Protein AF-A0A1H6D8T4-F1 (afdb_monomer_lite)

Secondary structure (DSSP, 8-state):
-PPPEE-SS-EEEEEEEESEEEEE-SS-EEEEETT-EEEE-TT--BEEE--SSS--EEEEEEES-TTSHHHHHHGGGGGGS-HHHHHHHHHHTT-EESSTTTGGGS----S----

Structure (mmCIF, N/CA/C/O backbone):
data_AF-A0A1H6D8T4-F1
#
_entry.id   AF-A0A1H6D8T4-F1
#
loop_
_atom_site.group_PDB
_atom_site.id
_atom_site.type_symbol
_atom_site.label_atom_id
_atom_site.label_alt_id
_atom_site.label_comp_id
_atom_site.label_asym_id
_atom_site.label_entity_id
_atom_site.label_seq_id
_atom_site.pdbx_PDB_ins_code
_atom_site.Cartn_x
_atom_site.Cartn_y
_atom_site.Cartn_z
_atom_site.occupancy
_atom_site.B_iso_or_equiv
_atom_site.auth_seq_id
_atom_site.auth_comp_id
_atom_site.auth_asym_id
_atom_site.auth_atom_id
_atom_site.pdbx_PDB_model_num
ATOM 1 N N . MET A 1 1 ? 3.687 5.657 7.979 1.00 83.62 1 MET A N 1
ATOM 2 C CA . MET A 1 1 ? 2.836 6.165 6.882 1.00 83.62 1 MET A CA 1
ATOM 3 C C . MET A 1 1 ? 3.545 5.868 5.578 1.00 83.62 1 MET A C 1
ATOM 5 O O . MET A 1 1 ? 4.753 6.058 5.531 1.00 83.62 1 MET A O 1
ATOM 9 N N . VAL A 1 2 ? 2.830 5.374 4.572 1.00 88.31 2 VAL A N 1
ATOM 10 C CA . VAL A 1 2 ? 3.367 5.083 3.236 1.00 88.31 2 VAL A CA 1
ATOM 11 C C . VAL A 1 2 ? 3.154 6.303 2.342 1.00 88.31 2 VAL A C 1
ATOM 13 O O . VAL A 1 2 ? 2.098 6.932 2.405 1.00 88.31 2 VAL A O 1
ATOM 16 N N . SER A 1 3 ? 4.145 6.673 1.531 1.00 90.81 3 SER A N 1
ATOM 17 C CA . SER A 1 3 ? 3.974 7.722 0.515 1.00 90.81 3 SER A CA 1
ATOM 18 C C . SER A 1 3 ? 2.790 7.409 -0.417 1.00 90.81 3 SER A C 1
ATOM 20 O O . SER A 1 3 ? 2.591 6.233 -0.728 1.00 90.81 3 SER A O 1
ATOM 22 N N . PRO A 1 4 ? 1.992 8.403 -0.858 1.00 93.00 4 PRO A N 1
ATOM 23 C CA . PRO A 1 4 ? 0.880 8.143 -1.760 1.00 93.00 4 PRO A CA 1
ATOM 24 C C . PRO A 1 4 ? 1.316 7.440 -3.045 1.00 93.00 4 PRO A C 1
ATOM 26 O O . PRO A 1 4 ? 2.321 7.819 -3.657 1.00 93.00 4 PRO A O 1
ATOM 29 N N . LEU A 1 5 ? 0.534 6.444 -3.454 1.00 94.25 5 LEU A N 1
ATOM 30 C CA . LEU A 1 5 ? 0.761 5.682 -4.672 1.00 94.25 5 LEU A CA 1
ATOM 31 C C . LEU A 1 5 ? -0.538 5.302 -5.377 1.00 94.25 5 LEU A C 1
ATOM 33 O O . LEU A 1 5 ? -1.615 5.305 -4.781 1.00 94.25 5 LEU A O 1
ATOM 37 N N . ALA A 1 6 ? -0.410 4.960 -6.651 1.00 96.25 6 ALA A N 1
ATOM 38 C CA . ALA A 1 6 ? -1.437 4.299 -7.440 1.00 96.25 6 ALA A CA 1
ATOM 39 C C . ALA A 1 6 ? -0.827 3.095 -8.168 1.00 96.25 6 ALA A C 1
ATOM 41 O O . ALA A 1 6 ? 0.375 3.079 -8.440 1.00 96.25 6 ALA A O 1
ATOM 42 N N . TYR A 1 7 ? -1.665 2.121 -8.508 1.00 95.62 7 TYR A N 1
ATOM 43 C CA . TYR A 1 7 ? -1.310 1.027 -9.413 1.00 95.62 7 TYR A CA 1
ATOM 44 C C . TYR A 1 7 ? -1.999 1.243 -10.752 1.00 95.62 7 TYR A C 1
ATOM 46 O O . TYR A 1 7 ? -3.129 1.730 -10.767 1.00 95.62 7 TYR A O 1
ATOM 54 N N . SER A 1 8 ? -1.338 0.948 -11.869 1.00 95.62 8 SER A N 1
ATOM 55 C CA . SER A 1 8 ? -1.932 1.183 -13.190 1.00 95.62 8 SER A CA 1
ATOM 56 C C . SER A 1 8 ? -2.943 0.106 -13.573 1.00 95.62 8 SER A C 1
ATOM 58 O O . SER A 1 8 ? -3.991 0.441 -14.120 1.00 95.62 8 SER A O 1
ATOM 60 N N . GLU A 1 9 ? -2.685 -1.151 -13.206 1.00 94.31 9 GLU A N 1
ATOM 61 C CA . GLU A 1 9 ? -3.522 -2.297 -13.582 1.00 94.31 9 GLU A CA 1
ATOM 62 C C . GLU A 1 9 ? -4.116 -3.009 -12.360 1.00 94.31 9 GLU A C 1
ATOM 64 O O . GLU A 1 9 ? -5.231 -3.532 -12.405 1.00 94.31 9 GLU A O 1
ATOM 69 N N . MET A 1 10 ? -3.376 -3.040 -11.252 1.00 94.12 10 MET A N 1
ATOM 70 C CA . MET A 1 10 ? -3.767 -3.777 -10.058 1.00 94.12 10 MET A CA 1
ATOM 71 C C . MET A 1 10 ? -4.805 -3.024 -9.214 1.00 94.12 10 MET A C 1
ATOM 73 O O . MET A 1 10 ? -4.800 -1.799 -9.102 1.00 94.12 10 MET A O 1
ATOM 77 N N . THR A 1 11 ? -5.683 -3.779 -8.559 1.00 95.44 11 THR A N 1
ATOM 78 C CA . THR A 1 11 ? -6.512 -3.273 -7.457 1.00 95.44 11 THR A CA 1
ATOM 79 C C . THR A 1 11 ? -5.863 -3.605 -6.122 1.00 95.44 11 THR A C 1
ATOM 81 O O . THR A 1 11 ? -5.244 -4.664 -5.976 1.00 95.44 11 THR A O 1
ATOM 84 N N . GLU A 1 12 ? -6.060 -2.738 -5.130 1.00 96.00 12 GLU A N 1
ATOM 85 C CA . GLU A 1 12 ? -5.675 -3.015 -3.747 1.00 96.00 12 GLU A CA 1
ATOM 86 C C . GLU A 1 12 ? -6.891 -2.877 -2.829 1.00 96.00 12 GLU A C 1
ATOM 88 O O . GLU A 1 12 ? -7.605 -1.878 -2.859 1.00 96.00 12 GLU A O 1
ATOM 93 N N . SER A 1 13 ? -7.161 -3.897 -2.021 1.00 96.06 13 SER A N 1
ATOM 94 C CA . SER A 1 13 ? -8.220 -3.864 -1.011 1.00 96.06 13 SER A CA 1
ATOM 95 C C . SER A 1 13 ? -7.638 -4.065 0.370 1.00 96.06 13 SER A C 1
ATOM 97 O O . SER A 1 13 ? -6.664 -4.792 0.545 1.00 96.06 13 SER A O 1
ATOM 99 N N . PHE A 1 14 ? -8.275 -3.461 1.356 1.00 97.25 14 PHE A N 1
ATOM 100 C CA . PHE A 1 14 ? -7.829 -3.484 2.732 1.00 97.25 14 PHE A CA 1
ATOM 101 C C . PHE A 1 14 ? -8.959 -3.949 3.637 1.00 97.25 14 PHE A C 1
ATOM 103 O O . PHE A 1 14 ? -10.126 -3.627 3.403 1.00 97.25 14 PHE A O 1
ATOM 110 N N . TYR A 1 15 ? -8.599 -4.678 4.686 1.00 98.06 15 TYR A N 1
ATOM 111 C CA . TYR A 1 15 ? -9.512 -5.070 5.752 1.00 98.06 15 TYR A CA 1
ATOM 112 C C . TYR A 1 15 ? -8.817 -4.908 7.097 1.00 98.06 15 TYR A C 1
ATOM 114 O O . TYR A 1 15 ? -7.782 -5.536 7.331 1.00 98.06 15 TYR A O 1
ATOM 122 N N . VAL A 1 16 ? -9.361 -4.070 7.977 1.00 98.31 16 VAL A N 1
ATOM 123 C CA . VAL A 1 16 ? -8.777 -3.849 9.304 1.00 98.31 16 VAL A CA 1
ATOM 124 C C . VAL A 1 16 ? -9.225 -4.973 10.232 1.00 98.31 16 VAL A C 1
ATOM 126 O O . VAL A 1 16 ? -10.415 -5.180 10.459 1.00 98.31 16 VAL A O 1
ATOM 129 N N . VAL A 1 17 ? -8.261 -5.709 10.775 1.00 98.44 17 VAL A N 1
ATOM 130 C CA . VAL A 1 17 ? -8.494 -6.840 11.682 1.00 98.44 17 VAL A CA 1
ATOM 131 C C . VAL A 1 17 ? -8.574 -6.350 13.127 1.00 98.44 17 VAL A C 1
ATOM 133 O O . VAL A 1 17 ? -9.478 -6.749 13.858 1.00 98.44 17 VAL A O 1
ATOM 136 N N . ALA A 1 18 ? -7.659 -5.467 13.531 1.00 98.31 18 ALA A N 1
ATOM 137 C CA . ALA A 1 18 ? -7.602 -4.889 14.871 1.00 98.31 18 ALA A CA 1
ATOM 138 C C . ALA A 1 18 ? -6.949 -3.498 14.852 1.00 98.31 18 ALA A C 1
ATOM 140 O O . ALA A 1 18 ? -6.111 -3.209 14.001 1.00 98.31 18 ALA A O 1
ATOM 141 N N . GLY A 1 19 ? -7.302 -2.648 15.820 1.00 97.56 19 GLY A N 1
ATOM 142 C CA . GLY A 1 19 ? -6.769 -1.287 15.935 1.00 97.56 19 GLY A CA 1
ATOM 143 C C . GLY A 1 19 ? -7.391 -0.296 14.945 1.00 97.56 19 GLY A C 1
ATOM 144 O O . GLY A 1 19 ? -8.509 -0.500 14.461 1.00 97.56 19 GLY A O 1
ATOM 145 N N . THR A 1 20 ? -6.659 0.788 14.672 1.00 97.50 20 THR A N 1
ATOM 146 C CA . THR A 1 20 ? -7.094 1.882 13.790 1.00 97.50 20 THR A CA 1
ATOM 147 C C . THR A 1 20 ? -6.017 2.202 12.759 1.00 97.50 20 THR A C 1
ATOM 149 O O . THR A 1 20 ? -4.889 2.561 13.107 1.00 97.50 20 THR A O 1
ATOM 152 N N . LEU A 1 21 ? -6.381 2.118 11.481 1.00 96.69 21 LEU A N 1
ATOM 153 C CA . LEU A 1 21 ? -5.538 2.484 10.350 1.00 96.69 21 LEU A CA 1
ATOM 154 C C . LEU A 1 21 ? -5.933 3.873 9.843 1.00 96.69 21 LEU A C 1
ATOM 156 O O . LEU A 1 21 ? -7.101 4.125 9.552 1.00 96.69 21 LEU A O 1
ATOM 160 N N . ARG A 1 22 ? -4.958 4.770 9.685 1.00 95.06 22 ARG A N 1
ATOM 161 C CA . ARG A 1 22 ? -5.178 6.055 9.020 1.00 95.06 22 ARG A CA 1
ATOM 162 C C . ARG A 1 22 ? -5.066 5.854 7.514 1.00 95.06 22 ARG A C 1
ATOM 164 O O . ARG A 1 22 ? -4.040 5.362 7.051 1.00 95.06 22 ARG A O 1
ATOM 171 N N . VAL A 1 23 ? -6.080 6.261 6.757 1.00 94.00 23 VAL A N 1
ATOM 172 C CA . VAL A 1 23 ? -6.186 6.019 5.310 1.00 94.00 23 VAL A CA 1
ATOM 173 C C . VAL A 1 23 ? -6.472 7.320 4.568 1.00 94.00 23 VAL A C 1
ATOM 175 O O . VAL A 1 23 ? -7.221 8.170 5.050 1.00 94.00 23 VAL A O 1
ATOM 178 N N . CYS A 1 24 ? -5.883 7.474 3.386 1.00 92.19 24 CYS A N 1
ATOM 179 C CA . CYS A 1 24 ? -6.202 8.522 2.430 1.00 92.19 24 CYS A CA 1
ATOM 180 C C . CYS A 1 24 ? -6.688 7.916 1.114 1.00 92.19 24 CYS A C 1
ATOM 182 O O . CYS A 1 24 ? -5.997 7.077 0.541 1.00 92.19 24 CYS A O 1
ATOM 184 N N . ASP A 1 25 ? -7.829 8.392 0.614 1.00 90.12 25 ASP A N 1
ATOM 185 C CA . ASP A 1 25 ? -8.434 8.003 -0.674 1.00 90.12 25 ASP A CA 1
ATOM 186 C C . ASP A 1 25 ? -8.032 8.928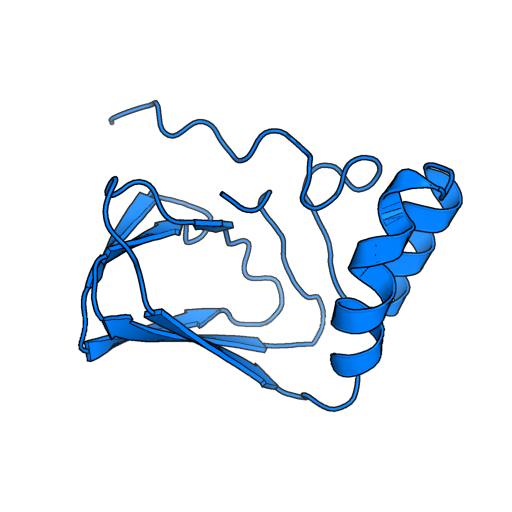 -1.843 1.00 90.12 25 ASP A C 1
ATOM 188 O O . ASP A 1 25 ? -8.741 9.038 -2.844 1.00 90.12 25 ASP A O 1
ATOM 192 N N . GLY A 1 26 ? -6.944 9.686 -1.679 1.00 85.81 26 GLY A N 1
ATOM 193 C CA . GLY A 1 26 ? -6.511 10.697 -2.644 1.00 85.81 26 GLY A CA 1
ATOM 194 C C . GLY A 1 26 ? -7.238 12.041 -2.516 1.00 85.81 26 GLY A C 1
ATOM 195 O O . GLY A 1 26 ? -6.830 13.011 -3.151 1.00 85.81 26 GLY A O 1
ATOM 196 N N . ARG A 1 27 ? -8.293 12.140 -1.693 1.00 87.62 27 ARG A N 1
ATOM 197 C CA . ARG A 1 27 ? -9.052 13.386 -1.473 1.00 87.62 27 ARG A CA 1
ATOM 198 C C . ARG A 1 27 ? -9.060 13.815 -0.017 1.00 87.62 27 ARG A C 1
ATOM 200 O O . ARG A 1 27 ? -8.961 15.005 0.270 1.00 87.62 27 ARG A O 1
ATOM 207 N N . ARG A 1 28 ? -9.222 12.863 0.897 1.00 89.31 28 ARG A N 1
ATOM 208 C CA . ARG A 1 28 ? -9.317 13.122 2.332 1.00 89.31 28 ARG A CA 1
ATOM 209 C C . ARG A 1 28 ? -8.651 12.024 3.133 1.00 89.31 28 ARG A C 1
ATOM 211 O O . ARG A 1 28 ? -8.448 10.913 2.655 1.00 89.31 28 ARG A O 1
ATOM 218 N N . TRP A 1 29 ? -8.364 12.356 4.380 1.00 91.25 29 TRP A N 1
ATOM 219 C CA . TRP A 1 29 ? -7.921 11.404 5.381 1.00 91.25 29 TRP A CA 1
ATOM 220 C C . TRP A 1 29 ? -9.089 10.961 6.258 1.00 91.25 29 TRP A C 1
ATOM 222 O O . TRP A 1 29 ? -9.907 11.790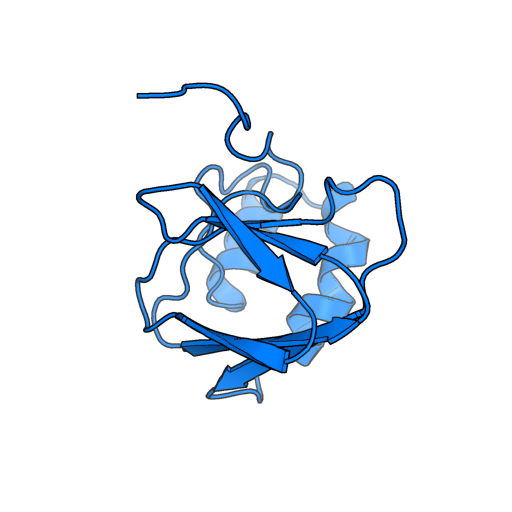 6.662 1.00 91.25 29 TRP A O 1
ATOM 232 N N . PHE A 1 30 ? -9.136 9.679 6.593 1.00 93.19 30 PHE A N 1
ATOM 233 C CA . PHE A 1 30 ? -10.106 9.100 7.517 1.00 93.19 30 PHE A CA 1
ATOM 234 C C . PHE A 1 30 ? -9.478 7.944 8.302 1.00 93.19 30 PHE A C 1
ATOM 236 O O . PHE A 1 30 ? -8.415 7.438 7.938 1.00 93.19 30 PHE A O 1
ATOM 243 N N . ASP A 1 31 ? -10.130 7.565 9.396 1.00 96.12 31 ASP A N 1
ATOM 244 C CA . ASP A 1 31 ? -9.735 6.431 10.227 1.00 96.12 31 ASP A CA 1
ATOM 245 C C . ASP A 1 31 ? -10.607 5.227 9.870 1.00 96.12 31 ASP A C 1
ATOM 247 O O . ASP A 1 31 ? -11.827 5.359 9.783 1.00 96.12 31 ASP A O 1
ATOM 251 N N . ALA A 1 32 ? -9.972 4.078 9.650 1.00 97.12 32 ALA A N 1
ATOM 252 C CA . ALA A 1 32 ? -10.621 2.787 9.472 1.00 97.12 32 ALA A CA 1
ATOM 253 C C . ALA A 1 32 ? -10.328 1.916 10.699 1.00 97.12 32 ALA A C 1
ATOM 255 O O . ALA A 1 32 ? -9.170 1.775 11.104 1.00 97.12 32 ALA A O 1
ATOM 256 N N . SER A 1 33 ? -11.364 1.345 11.298 1.00 97.69 33 SER A N 1
ATOM 257 C CA . SER A 1 33 ? -11.287 0.524 12.507 1.00 97.69 33 SER A CA 1
ATOM 258 C C . SER A 1 33 ? -11.604 -0.939 12.208 1.00 97.69 33 SER A C 1
ATOM 260 O O . SER A 1 33 ? -12.038 -1.286 11.114 1.00 97.69 33 SER A O 1
ATOM 262 N N . ALA A 1 34 ? -11.363 -1.820 13.181 1.00 98.31 34 ALA A N 1
ATOM 263 C CA . ALA A 1 34 ? -11.615 -3.255 13.049 1.00 98.31 34 ALA A CA 1
ATOM 264 C C . ALA A 1 34 ? -12.995 -3.570 12.433 1.00 98.31 34 ALA A C 1
ATOM 266 O O . ALA A 1 34 ? -14.026 -3.126 12.938 1.00 98.31 34 ALA A O 1
ATOM 267 N N . GLY A 1 35 ? -13.000 -4.366 11.361 1.00 98.19 35 GLY A N 1
ATOM 268 C CA . GLY A 1 35 ? -14.186 -4.709 10.572 1.00 98.19 35 GLY A CA 1
ATOM 269 C C . GLY A 1 35 ? -14.404 -3.838 9.330 1.00 98.19 35 GLY A C 1
ATOM 270 O O . GLY A 1 35 ? -15.130 -4.262 8.430 1.00 98.19 35 GLY A O 1
ATOM 271 N N . ASP A 1 36 ? -13.756 -2.674 9.234 1.00 98.12 36 ASP A N 1
ATOM 272 C CA . ASP A 1 36 ? -13.846 -1.820 8.052 1.00 98.12 36 ASP A CA 1
ATOM 273 C C . ASP A 1 36 ? -13.063 -2.409 6.877 1.00 98.12 36 ASP A C 1
ATOM 275 O O . ASP A 1 36 ? -11.962 -2.954 7.023 1.00 98.12 36 ASP A O 1
ATOM 279 N N . CYS A 1 37 ? -13.624 -2.240 5.679 1.00 96.44 37 CYS A N 1
ATOM 280 C CA . CYS A 1 37 ? -12.973 -2.570 4.423 1.00 96.44 37 CYS A CA 1
ATOM 281 C C . CYS A 1 37 ? -12.981 -1.378 3.468 1.00 96.44 37 CYS A C 1
ATOM 283 O O . CYS A 1 37 ? -13.906 -0.564 3.454 1.00 96.44 37 CYS A O 1
ATOM 285 N N . PHE A 1 38 ? -11.948 -1.285 2.638 1.00 94.81 38 PHE A N 1
ATOM 286 C CA . PHE A 1 38 ? -11.908 -0.315 1.552 1.00 94.81 38 PHE A CA 1
ATOM 287 C C . PHE A 1 38 ? -11.205 -0.898 0.334 1.00 94.81 38 PHE A C 1
ATOM 289 O O . PHE A 1 38 ? -10.342 -1.766 0.445 1.00 94.81 38 PHE A O 1
ATOM 296 N N . HIS A 1 39 ? -11.620 -0.435 -0.840 1.00 95.69 39 HIS A N 1
ATOM 297 C CA . HIS A 1 39 ? -11.170 -0.937 -2.130 1.00 95.69 39 HIS A CA 1
ATOM 298 C C . HIS A 1 39 ? -10.655 0.222 -2.973 1.00 95.69 39 HIS A C 1
ATOM 300 O O . HIS A 1 39 ? -11.336 1.238 -3.126 1.00 95.69 39 HIS A O 1
ATOM 306 N N . VAL A 1 40 ? -9.464 0.046 -3.529 1.00 96.62 40 VAL A N 1
ATOM 307 C CA . VAL A 1 40 ? -8.804 0.994 -4.412 1.00 96.62 40 VAL A CA 1
ATOM 308 C C . VAL A 1 40 ? -8.797 0.407 -5.828 1.00 96.62 40 VAL A C 1
ATOM 310 O O . VAL A 1 40 ? -8.138 -0.613 -6.059 1.00 96.62 40 VAL A O 1
ATOM 313 N N . PRO A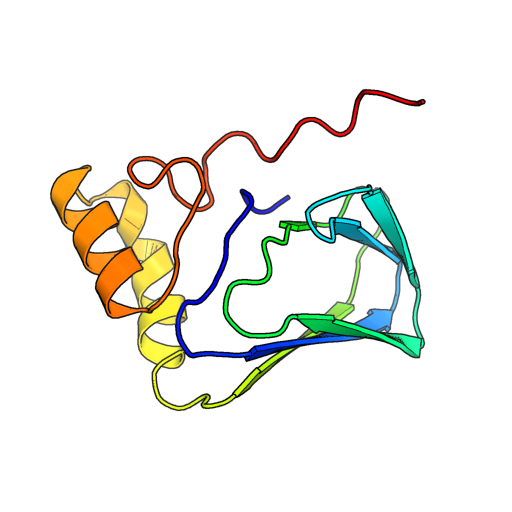 1 41 ? -9.533 1.016 -6.778 1.00 96.31 41 PRO A N 1
ATOM 314 C CA . PRO A 1 41 ? -9.499 0.598 -8.175 1.00 96.31 41 PRO A CA 1
ATOM 315 C C . PRO A 1 41 ? -8.155 0.967 -8.829 1.00 96.31 41 PRO A C 1
ATOM 317 O O . PRO A 1 41 ? -7.425 1.803 -8.282 1.00 96.31 41 PRO A O 1
ATOM 320 N N . PRO A 1 42 ? -7.837 0.431 -10.023 1.00 96.69 42 PRO A N 1
ATOM 321 C CA . PRO A 1 42 ? -6.653 0.856 -10.761 1.00 96.69 42 PRO A CA 1
ATOM 322 C C . PRO A 1 42 ? -6.692 2.372 -11.008 1.00 96.69 42 PRO A C 1
ATOM 324 O O . PRO A 1 42 ? -7.751 2.961 -11.242 1.00 96.69 42 PRO A O 1
ATOM 327 N N . GLY A 1 43 ? -5.540 3.024 -10.884 1.00 96.50 43 GLY A N 1
ATOM 328 C CA . GLY A 1 43 ? -5.378 4.478 -10.912 1.00 96.50 43 GLY A CA 1
ATOM 329 C C . GLY A 1 43 ? -5.799 5.200 -9.625 1.00 96.50 43 GLY A C 1
ATOM 330 O O . GLY A 1 43 ? -5.609 6.412 -9.519 1.00 96.50 43 GLY A O 1
ATOM 331 N N . GLY A 1 44 ? -6.353 4.494 -8.635 1.00 96.25 44 GLY A N 1
ATOM 332 C CA . GLY A 1 44 ? -6.758 5.070 -7.357 1.00 96.25 44 GLY A CA 1
ATOM 333 C C . GLY A 1 44 ? -5.556 5.495 -6.513 1.00 96.25 44 GLY A C 1
ATOM 334 O O . GLY A 1 44 ? -4.859 4.661 -5.933 1.00 96.25 44 GLY A O 1
ATOM 335 N N . LEU A 1 45 ? -5.323 6.806 -6.417 1.00 94.88 45 LEU A N 1
ATOM 336 C CA . LEU A 1 45 ? -4.303 7.353 -5.528 1.00 94.88 45 LEU A CA 1
ATOM 337 C C . LEU A 1 45 ? -4.714 7.122 -4.073 1.00 94.88 45 LEU A C 1
ATOM 339 O O . LEU A 1 45 ? -5.791 7.542 -3.656 1.00 94.88 45 LEU A O 1
ATOM 343 N N . HIS A 1 46 ? -3.842 6.499 -3.293 1.00 94.81 46 HIS A N 1
ATOM 344 C CA . HIS A 1 46 ? -4.113 6.218 -1.891 1.00 94.81 46 HIS A CA 1
ATOM 345 C C . HIS A 1 46 ? -2.834 6.236 -1.055 1.00 94.81 46 HIS A C 1
ATOM 347 O O . HIS A 1 46 ? -1.716 6.187 -1.566 1.00 94.81 46 HIS A O 1
ATOM 353 N N . SER A 1 47 ? -3.008 6.349 0.257 1.00 94.25 47 SER A N 1
ATOM 354 C CA . SER A 1 47 ? -1.943 6.260 1.255 1.00 94.25 47 SER A CA 1
ATOM 355 C C . SER A 1 47 ? -2.528 5.697 2.543 1.00 94.25 47 SER A C 1
ATOM 357 O O . SER A 1 47 ? -3.722 5.839 2.804 1.00 94.25 47 SER A O 1
ATOM 359 N N . PHE A 1 48 ? -1.699 5.068 3.365 1.00 93.62 48 PHE A N 1
ATOM 360 C CA . PHE A 1 48 ? -2.122 4.582 4.669 1.00 93.62 48 PHE A CA 1
ATOM 361 C C . PHE A 1 48 ? -0.971 4.577 5.671 1.00 93.62 48 PHE A C 1
ATOM 363 O O . PHE A 1 48 ? 0.214 4.671 5.331 1.00 93.62 48 PHE A O 1
ATOM 370 N N . GLY A 1 49 ? -1.311 4.439 6.943 1.00 92.31 49 GLY A N 1
ATOM 371 C CA . GLY A 1 49 ? -0.346 4.118 7.975 1.00 92.31 49 GLY A CA 1
ATOM 372 C C . GLY A 1 49 ? -0.933 4.158 9.369 1.00 92.31 49 GLY A C 1
ATOM 373 O O . GLY A 1 49 ? -2.057 4.590 9.598 1.00 92.31 49 GLY A O 1
ATOM 374 N N . ASN A 1 50 ? -0.132 3.705 10.323 1.00 93.12 50 ASN A N 1
ATOM 375 C CA . ASN A 1 50 ? -0.500 3.770 11.721 1.00 93.12 50 ASN A CA 1
ATOM 376 C C . ASN A 1 50 ? -0.137 5.145 12.305 1.00 93.12 50 ASN A C 1
ATOM 378 O O . ASN A 1 50 ? 1.042 5.502 12.351 1.00 93.12 50 ASN A O 1
ATOM 382 N N . GLN A 1 51 ? -1.148 5.904 12.732 1.00 90.75 51 GLN A N 1
ATOM 383 C CA . GLN A 1 51 ? -0.993 7.155 13.490 1.00 90.75 51 GLN A CA 1
ATOM 384 C C . GLN A 1 51 ? -1.665 7.098 14.868 1.00 90.75 51 GLN A C 1
ATOM 386 O O . GLN A 1 51 ? -1.708 8.106 15.566 1.00 90.75 51 GLN A O 1
ATOM 391 N N . SER A 1 52 ? -2.199 5.938 15.259 1.00 89.38 52 SER A N 1
ATOM 392 C CA . SER A 1 52 ? -2.980 5.802 16.491 1.00 89.38 52 SER A CA 1
ATOM 393 C C . SER A 1 52 ? -2.117 5.795 17.759 1.00 89.38 52 SER A C 1
ATOM 395 O O . SER A 1 52 ? -2.621 6.071 18.840 1.00 89.38 52 SER A O 1
ATOM 397 N N . GLY A 1 53 ? -0.821 5.489 17.629 1.00 91.25 53 GLY A N 1
ATOM 398 C CA . GLY A 1 53 ? 0.076 5.245 18.764 1.00 91.25 53 GLY A CA 1
ATOM 399 C C . GLY A 1 53 ? -0.022 3.825 19.334 1.00 91.25 53 GLY A C 1
ATOM 400 O O . GLY A 1 53 ? 0.850 3.432 20.099 1.00 91.25 53 GLY A O 1
ATOM 401 N N . GLU A 1 54 ? -1.011 3.043 18.898 1.00 95.69 54 GLU A N 1
ATOM 402 C CA . GLU A 1 54 ? -1.256 1.655 19.298 1.00 95.69 54 GLU A CA 1
ATOM 403 C C . GLU A 1 54 ? -1.050 0.699 18.108 1.00 95.69 54 GLU A C 1
ATOM 405 O O . GLU A 1 54 ? -1.086 1.143 16.957 1.00 95.69 54 GLU A O 1
ATOM 410 N N . PRO A 1 55 ? -0.823 -0.611 18.318 1.00 96.88 55 PRO A N 1
ATOM 411 C CA . PRO A 1 55 ? -0.727 -1.581 17.226 1.00 96.88 55 PRO A CA 1
ATOM 412 C C . PRO A 1 55 ? -1.977 -1.614 16.326 1.00 96.88 55 PRO A C 1
ATOM 414 O O . PRO A 1 55 ? -3.103 -1.433 16.790 1.00 96.88 55 PRO A O 1
ATOM 417 N N . VAL A 1 56 ? -1.773 -1.88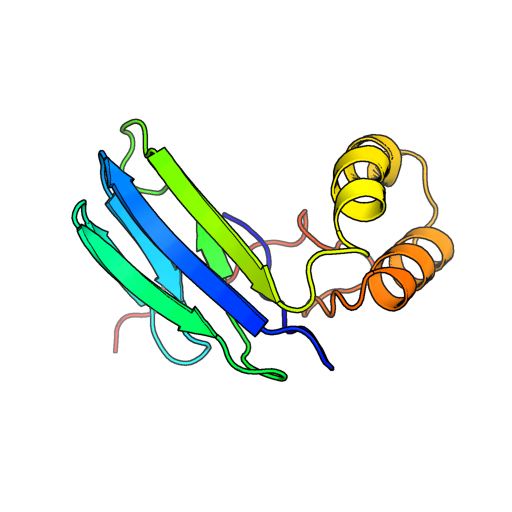0 15.031 1.00 97.38 56 VAL A N 1
ATOM 418 C CA . VAL A 1 56 ? -2.845 -2.080 14.044 1.00 97.38 56 VAL A CA 1
ATOM 419 C C . VAL A 1 56 ? -2.535 -3.312 13.203 1.00 97.38 56 VAL A C 1
ATOM 421 O O . VAL A 1 56 ? -1.437 -3.422 12.656 1.00 97.38 56 VAL A O 1
ATOM 424 N N . ASP A 1 57 ? -3.521 -4.195 13.075 1.00 98.00 57 ASP A N 1
ATOM 425 C CA . ASP A 1 57 ? -3.464 -5.385 12.232 1.00 98.00 57 ASP A CA 1
ATOM 426 C C . ASP A 1 57 ? -4.472 -5.229 11.101 1.00 98.00 57 ASP A C 1
ATOM 428 O O . ASP A 1 57 ? -5.643 -4.909 11.322 1.00 98.00 57 ASP A O 1
ATOM 432 N N . PHE A 1 58 ? -4.035 -5.459 9.871 1.00 97.62 58 PHE A N 1
ATOM 433 C CA . PHE A 1 58 ? -4.883 -5.345 8.694 1.00 97.62 58 PHE A CA 1
ATOM 434 C C . PHE A 1 58 ? -4.361 -6.237 7.570 1.00 97.62 58 PHE A C 1
ATOM 436 O O . PHE A 1 58 ? -3.190 -6.612 7.538 1.00 97.62 58 PHE A O 1
ATOM 443 N N . LEU A 1 59 ? -5.253 -6.585 6.650 1.00 97.00 59 LEU A N 1
ATOM 444 C CA . LEU A 1 59 ? -4.939 -7.326 5.437 1.00 97.00 59 LEU A CA 1
ATOM 445 C C . LEU A 1 59 ? -4.855 -6.357 4.263 1.00 97.00 59 LEU A C 1
ATOM 447 O O . LEU A 1 59 ? -5.708 -5.481 4.138 1.00 97.00 59 LEU A O 1
ATOM 451 N N . MET A 1 60 ? -3.865 -6.563 3.398 1.00 94.06 60 MET A N 1
ATOM 452 C CA . MET A 1 60 ? -3.747 -5.945 2.076 1.00 94.06 60 MET A CA 1
ATOM 453 C C . MET A 1 60 ? -3.927 -7.038 1.026 1.00 94.06 60 MET A C 1
ATOM 455 O O . MET A 1 60 ? -3.254 -8.069 1.079 1.00 94.06 60 MET A O 1
ATOM 459 N N . LEU A 1 61 ? -4.844 -6.832 0.088 1.00 94.44 61 LEU A N 1
ATOM 460 C CA . LEU A 1 61 ? -5.187 -7.788 -0.956 1.00 94.44 61 LEU A CA 1
ATOM 461 C C . LEU A 1 61 ? -4.958 -7.159 -2.323 1.00 94.44 61 LEU A C 1
ATOM 463 O O . LEU A 1 61 ? -5.555 -6.137 -2.646 1.00 94.44 61 LEU A O 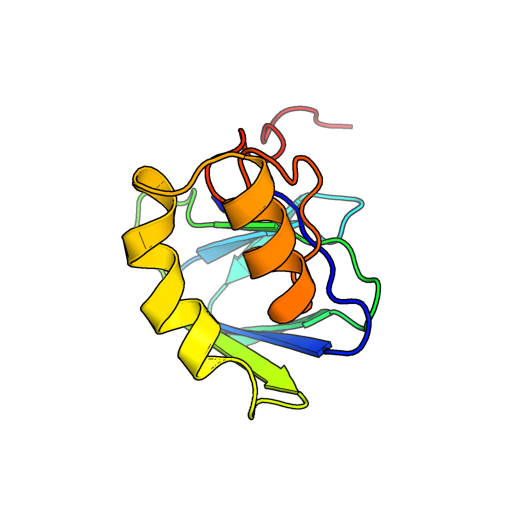1
ATOM 467 N N . PHE A 1 62 ? -4.146 -7.825 -3.133 1.00 94.19 62 PHE A N 1
ATOM 468 C CA . PHE A 1 62 ? -3.762 -7.390 -4.468 1.00 94.19 62 PHE A CA 1
ATOM 469 C C . PHE A 1 62 ? -4.411 -8.270 -5.531 1.00 94.19 62 PHE A C 1
ATOM 471 O O . PHE A 1 62 ? -4.315 -9.498 -5.453 1.00 94.19 62 PHE A O 1
ATOM 478 N N . ILE A 1 63 ? -5.061 -7.666 -6.530 1.00 93.62 63 ILE A N 1
ATOM 479 C CA . ILE A 1 63 ? -5.679 -8.409 -7.639 1.00 93.62 63 ILE A CA 1
ATOM 480 C C . ILE A 1 63 ? -5.340 -7.727 -8.972 1.00 93.62 63 ILE A C 1
ATOM 482 O O . ILE A 1 63 ? -5.767 -6.585 -9.167 1.00 93.62 63 ILE A O 1
ATOM 486 N N . PRO A 1 64 ? -4.634 -8.409 -9.898 1.00 91.50 64 PRO A N 1
ATOM 487 C CA . PRO A 1 64 ? -4.046 -9.752 -9.762 1.00 91.50 64 PRO A CA 1
ATOM 488 C C . PRO A 1 64 ? -2.842 -9.780 -8.795 1.00 91.50 64 PRO A C 1
ATOM 490 O O . PRO A 1 64 ? -2.015 -8.880 -8.806 1.00 91.50 64 PRO A O 1
ATOM 493 N N . GLY A 1 65 ? -2.718 -10.830 -7.972 1.00 79.50 65 GLY A N 1
ATOM 494 C CA . GLY A 1 65 ? -1.712 -10.877 -6.894 1.00 79.50 65 GLY A CA 1
ATOM 495 C C . GLY A 1 65 ? -0.320 -11.409 -7.274 1.00 79.50 65 GLY A C 1
ATOM 496 O O . GLY A 1 65 ? 0.642 -11.165 -6.550 1.00 79.50 65 GLY A O 1
ATOM 497 N N . ALA A 1 66 ? -0.187 -12.125 -8.399 1.00 65.88 66 ALA A N 1
ATOM 498 C CA . ALA A 1 66 ? 0.988 -12.958 -8.705 1.00 65.88 66 ALA A CA 1
ATOM 499 C C . ALA A 1 66 ? 2.321 -12.198 -8.869 1.00 65.88 66 ALA A C 1
ATOM 501 O O . ALA A 1 66 ? 3.380 -12.799 -8.731 1.00 65.88 66 ALA A O 1
ATOM 502 N N . ALA A 1 67 ? 2.296 -10.892 -9.143 1.00 74.75 67 ALA A N 1
ATOM 503 C CA . ALA A 1 67 ? 3.510 -10.089 -9.311 1.00 74.75 67 ALA A CA 1
ATOM 504 C C . ALA A 1 67 ? 4.007 -9.433 -8.005 1.00 74.75 67 ALA A C 1
ATOM 506 O O . ALA A 1 67 ? 4.992 -8.694 -8.030 1.00 74.75 67 ALA A O 1
ATOM 507 N N . ARG A 1 68 ? 3.332 -9.644 -6.861 1.00 90.50 68 ARG A N 1
ATOM 508 C CA . ARG A 1 68 ? 3.585 -8.839 -5.655 1.00 90.50 68 ARG A CA 1
ATOM 509 C C . ARG A 1 68 ? 4.672 -9.376 -4.723 1.00 90.50 68 ARG A C 1
ATOM 511 O O . ARG A 1 68 ? 5.287 -8.583 -4.017 1.00 90.50 68 ARG A O 1
ATOM 518 N N . GLU A 1 69 ? 4.952 -10.675 -4.734 1.00 89.44 69 GLU A N 1
ATOM 519 C CA . GLU A 1 69 ? 5.978 -11.277 -3.863 1.00 89.44 69 GLU A CA 1
ATOM 520 C C . GLU A 1 69 ? 7.360 -10.644 -4.096 1.00 89.44 69 GLU A C 1
ATOM 522 O O . GLU A 1 69 ? 7.973 -10.144 -3.152 1.00 89.44 69 GLU A O 1
ATOM 527 N N . GLY A 1 70 ? 7.780 -10.522 -5.362 1.00 91.38 70 GLY A N 1
ATOM 528 C CA . GLY A 1 70 ? 9.054 -9.893 -5.733 1.00 91.38 70 GLY A CA 1
ATOM 529 C C . GLY A 1 70 ? 9.174 -8.428 -5.299 1.00 91.38 70 GLY A C 1
ATOM 530 O O . GLY A 1 70 ? 10.268 -7.972 -4.960 1.00 91.38 70 GLY A O 1
ATOM 531 N N . TYR A 1 71 ? 8.051 -7.705 -5.204 1.00 92.56 71 TYR A N 1
ATOM 532 C CA 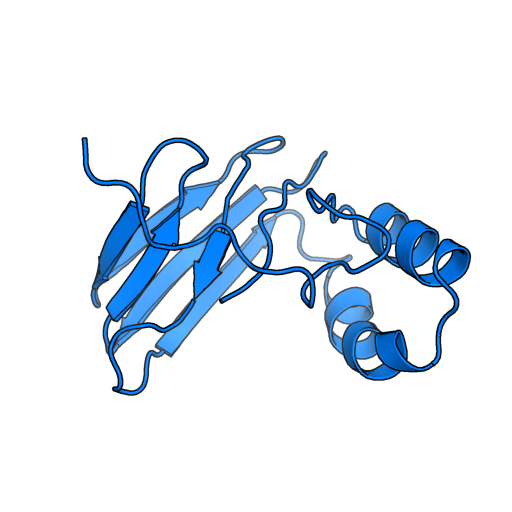. TYR A 1 71 ? 8.061 -6.358 -4.641 1.00 92.56 71 TYR A CA 1
ATOM 533 C C . TYR A 1 71 ? 8.437 -6.400 -3.159 1.00 92.56 71 TYR A C 1
ATOM 535 O O . TYR A 1 71 ? 9.353 -5.700 -2.737 1.00 92.56 71 TYR A O 1
ATOM 543 N N . PHE A 1 72 ? 7.741 -7.215 -2.361 1.00 91.00 72 PHE A N 1
ATOM 544 C CA . PHE A 1 72 ? 7.949 -7.258 -0.912 1.00 91.00 72 PHE A CA 1
ATOM 545 C C . PHE A 1 72 ? 9.318 -7.822 -0.518 1.00 91.00 72 PHE A C 1
ATOM 547 O O . PHE A 1 72 ? 9.897 -7.375 0.470 1.00 91.00 72 PHE A O 1
ATOM 554 N N . GLU A 1 73 ? 9.873 -8.744 -1.299 1.00 91.88 73 GLU A N 1
ATOM 555 C CA . GLU A 1 73 ? 11.260 -9.188 -1.126 1.00 91.88 73 GLU A CA 1
ATOM 556 C C . GLU A 1 73 ? 12.245 -8.059 -1.480 1.00 91.88 73 GLU A C 1
ATOM 558 O O . GLU A 1 73 ? 13.171 -7.747 -0.722 1.00 91.88 73 GLU A O 1
ATOM 563 N N . GLY A 1 74 ? 11.995 -7.380 -2.604 1.00 92.31 74 GLY A N 1
ATOM 564 C CA . GLY A 1 74 ? 12.862 -6.344 -3.154 1.00 92.31 74 GLY A CA 1
ATOM 565 C C . GLY A 1 74 ? 12.903 -5.034 -2.363 1.00 92.31 74 GLY A C 1
ATOM 566 O O . GLY A 1 74 ? 13.944 -4.373 -2.355 1.00 92.31 74 GLY A O 1
ATOM 567 N N . ILE A 1 75 ? 11.829 -4.653 -1.652 1.00 91.56 75 ILE A N 1
ATOM 568 C CA . ILE A 1 75 ? 11.786 -3.364 -0.932 1.00 91.56 75 ILE A CA 1
ATOM 569 C C . ILE A 1 75 ? 12.894 -3.215 0.120 1.00 91.56 75 ILE A C 1
ATOM 571 O O . ILE A 1 75 ? 13.326 -2.098 0.405 1.00 91.56 75 ILE A O 1
ATOM 575 N N . SER A 1 76 ? 13.393 -4.324 0.673 1.00 90.56 76 SER A N 1
ATOM 576 C CA . SER A 1 76 ? 14.489 -4.321 1.649 1.00 90.56 76 SER A CA 1
ATOM 577 C C . SER A 1 76 ? 15.821 -3.823 1.063 1.00 90.56 76 SER A C 1
ATOM 579 O O . SER A 1 76 ? 16.684 -3.338 1.795 1.00 90.56 76 SER A O 1
ATOM 581 N N . HIS A 1 77 ? 15.968 -3.874 -0.263 1.00 92.81 77 HIS A N 1
ATOM 582 C CA . HIS A 1 77 ? 17.184 -3.505 -0.985 1.00 92.81 77 HIS A CA 1
ATOM 583 C C . HIS A 1 77 ? 17.165 -2.074 -1.542 1.00 92.81 77 HIS A C 1
ATOM 585 O O . HIS A 1 77 ? 18.191 -1.598 -2.031 1.00 92.81 77 HIS A O 1
ATOM 591 N N . LEU A 1 78 ? 16.043 -1.349 -1.427 1.00 92.31 78 LEU A N 1
ATOM 592 C CA . LEU A 1 78 ? 15.875 -0.008 -2.010 1.00 92.31 78 LEU A CA 1
ATOM 593 C C . LEU A 1 78 ? 16.946 0.993 -1.560 1.00 92.31 78 LEU A C 1
ATOM 595 O O . LEU A 1 78 ? 17.352 1.850 -2.341 1.00 92.31 78 LEU A O 1
ATOM 599 N N . ALA A 1 79 ? 17.425 0.890 -0.317 1.00 90.00 79 ALA A N 1
ATOM 600 C CA . ALA A 1 79 ? 18.435 1.802 0.222 1.00 90.00 79 ALA A CA 1
ATOM 601 C C . ALA A 1 79 ? 19.780 1.736 -0.529 1.00 90.00 79 ALA A C 1
ATOM 603 O O . ALA A 1 79 ? 20.520 2.717 -0.525 1.00 90.00 79 ALA A O 1
ATOM 604 N N . GLY A 1 80 ? 20.091 0.602 -1.168 1.00 92.69 80 GLY A N 1
ATOM 605 C CA . GLY A 1 80 ? 21.316 0.412 -1.949 1.00 92.69 80 GLY A CA 1
ATOM 606 C C . GLY A 1 80 ? 21.185 0.755 -3.434 1.00 92.69 80 GLY A C 1
ATOM 607 O O . GLY A 1 80 ? 22.197 0.838 -4.120 1.00 92.69 80 GLY A O 1
ATOM 608 N N . MET A 1 81 ? 19.963 0.952 -3.930 1.00 95.12 81 MET A N 1
ATOM 609 C CA . MET A 1 81 ? 19.701 1.286 -5.332 1.00 95.12 81 MET A CA 1
ATOM 610 C C . MET A 1 81 ? 19.955 2.772 -5.593 1.00 95.12 81 MET A C 1
ATOM 612 O O . MET A 1 81 ? 19.768 3.598 -4.702 1.00 95.12 81 MET A O 1
ATOM 616 N N . SER A 1 82 ? 20.334 3.131 -6.812 1.00 96.56 82 SER A N 1
ATOM 617 C CA . SER A 1 82 ? 20.257 4.498 -7.338 1.00 96.56 82 SER A CA 1
ATOM 618 C C . SER A 1 82 ? 18.803 4.931 -7.571 1.00 96.56 82 SER A C 1
ATOM 620 O O . SER A 1 82 ? 17.884 4.113 -7.553 1.00 96.56 82 SER A O 1
ATOM 622 N N . ASP A 1 83 ? 18.572 6.223 -7.810 1.00 96.06 83 ASP A N 1
ATOM 623 C CA . ASP A 1 83 ? 17.226 6.733 -8.105 1.00 96.06 83 ASP A CA 1
ATOM 624 C C . ASP A 1 83 ? 16.633 6.075 -9.363 1.00 96.06 83 ASP A C 1
ATOM 626 O O . ASP A 1 83 ? 15.470 5.684 -9.354 1.00 96.06 83 ASP A O 1
ATOM 630 N N . GLU A 1 84 ? 17.436 5.890 -10.416 1.00 97.19 84 GLU A N 1
ATOM 631 C CA . GLU A 1 84 ? 17.009 5.237 -11.661 1.00 97.19 84 GLU A CA 1
ATOM 632 C C . GLU A 1 84 ? 16.608 3.773 -11.430 1.00 97.19 84 GLU A C 1
ATOM 634 O O . GLU A 1 84 ? 15.541 3.345 -11.873 1.00 97.19 84 GLU A O 1
ATOM 639 N N . GLU A 1 85 ? 17.408 3.023 -10.667 1.00 97.19 85 GLU A N 1
ATOM 640 C CA . GLU A 1 85 ? 17.104 1.633 -10.310 1.00 97.19 85 GLU A CA 1
ATOM 641 C C . GLU A 1 85 ? 15.836 1.525 -9.455 1.00 97.19 85 GLU A C 1
ATOM 643 O O . GLU A 1 85 ? 15.009 0.647 -9.705 1.00 97.19 85 GLU A O 1
ATOM 648 N N . ARG A 1 86 ? 15.629 2.433 -8.488 1.00 96.25 86 ARG A N 1
ATOM 649 C CA . ARG A 1 86 ? 14.390 2.463 -7.690 1.00 96.25 86 ARG A CA 1
ATOM 650 C C . ARG A 1 86 ? 13.173 2.757 -8.555 1.00 96.25 86 ARG A C 1
ATOM 652 O O . ARG A 1 86 ? 12.166 2.063 -8.435 1.00 96.25 86 ARG A O 1
ATOM 659 N N . ILE A 1 87 ? 13.262 3.744 -9.447 1.00 96.81 87 ILE A N 1
ATOM 660 C CA . ILE A 1 87 ? 12.174 4.083 -10.372 1.00 96.81 87 ILE A CA 1
ATOM 661 C C . ILE A 1 87 ? 11.828 2.869 -11.242 1.00 96.81 87 ILE A C 1
ATOM 663 O O . ILE A 1 87 ? 10.657 2.495 -11.324 1.00 96.81 87 ILE A O 1
ATOM 667 N N . ALA A 1 88 ? 12.829 2.222 -11.846 1.00 97.25 88 ALA A N 1
ATOM 668 C CA . ALA A 1 88 ? 12.628 1.033 -12.670 1.00 97.25 88 ALA A CA 1
ATOM 669 C C . ALA A 1 88 ? 12.010 -0.126 -11.870 1.00 97.25 88 ALA A C 1
ATOM 671 O O . ALA A 1 88 ? 11.079 -0.776 -12.348 1.00 97.25 88 ALA A O 1
ATOM 672 N N . PHE A 1 89 ? 12.471 -0.346 -10.635 1.00 96.44 89 PHE A N 1
ATOM 673 C CA . PHE A 1 89 ? 11.906 -1.337 -9.721 1.00 96.44 89 PHE A CA 1
ATOM 674 C C . PHE A 1 89 ? 10.425 -1.068 -9.432 1.00 96.44 89 PHE A C 1
ATOM 676 O O . PHE A 1 89 ? 9.610 -1.987 -9.486 1.00 96.44 89 PHE A O 1
ATOM 683 N N . PHE A 1 90 ? 10.054 0.179 -9.147 1.00 95.88 90 PHE A N 1
ATOM 684 C CA . PHE A 1 90 ? 8.671 0.540 -8.855 1.00 95.88 90 PHE A CA 1
ATOM 685 C C . PHE A 1 90 ? 7.754 0.371 -10.069 1.00 95.88 90 PHE A C 1
ATOM 687 O O . PHE A 1 90 ? 6.687 -0.224 -9.933 1.00 95.88 90 PHE A O 1
ATOM 694 N N . VAL A 1 91 ? 8.196 0.802 -11.255 1.00 95.88 91 VAL A N 1
ATOM 695 C CA . VAL A 1 91 ? 7.460 0.603 -12.516 1.00 95.88 91 VAL A CA 1
ATOM 696 C C . VAL A 1 91 ? 7.268 -0.884 -12.814 1.00 95.88 91 VAL A C 1
ATOM 698 O O . VAL A 1 91 ? 6.169 -1.301 -13.166 1.00 95.88 91 VAL A O 1
ATOM 701 N N . HIS A 1 92 ? 8.308 -1.702 -12.622 1.00 94.62 92 HIS A N 1
ATOM 702 C CA . HIS A 1 92 ? 8.220 -3.151 -12.819 1.00 94.62 92 HIS A CA 1
ATOM 703 C C . HIS A 1 92 ? 7.154 -3.807 -11.926 1.00 94.62 92 HIS A C 1
ATOM 705 O O . HIS A 1 92 ? 6.505 -4.762 -12.342 1.00 94.62 92 HIS A O 1
ATOM 711 N N . HIS A 1 93 ? 6.945 -3.268 -10.724 1.00 94.69 93 HIS A N 1
ATOM 712 C CA . HIS A 1 93 ? 5.974 -3.764 -9.747 1.00 94.69 93 HIS A CA 1
ATOM 713 C C . HIS A 1 93 ? 4.673 -2.949 -9.706 1.00 94.69 93 HIS A C 1
ATOM 715 O O . HIS A 1 93 ? 4.007 -2.907 -8.665 1.00 94.69 93 HIS A O 1
ATOM 721 N N . ASP A 1 94 ? 4.333 -2.273 -10.807 1.00 95.31 94 ASP A N 1
ATOM 722 C CA . ASP A 1 94 ? 3.099 -1.496 -10.978 1.00 95.31 94 ASP A CA 1
ATOM 723 C C . ASP A 1 94 ? 2.889 -0.402 -9.910 1.00 95.31 94 ASP A C 1
ATOM 725 O O . ASP A 1 94 ? 1.777 0.045 -9.691 1.00 95.31 94 ASP A O 1
ATOM 729 N N . SER A 1 95 ? 3.927 0.030 -9.190 1.00 94.62 95 SER A N 1
ATOM 730 C CA . SER A 1 95 ? 3.796 0.917 -8.025 1.00 94.62 95 SER A CA 1
ATOM 731 C C . SER A 1 95 ? 4.186 2.350 -8.390 1.00 94.62 95 SER A C 1
ATOM 733 O O . SER A 1 95 ? 5.367 2.663 -8.484 1.00 94.62 95 SER A O 1
ATOM 735 N N . TYR A 1 96 ? 3.223 3.252 -8.567 1.00 95.75 96 TYR A N 1
ATOM 736 C CA . TYR A 1 96 ? 3.491 4.636 -8.975 1.00 95.75 96 TYR A CA 1
ATOM 737 C C . TYR A 1 96 ? 3.331 5.596 -7.798 1.00 95.75 96 TYR A C 1
ATOM 739 O O . TYR A 1 96 ? 2.227 6.038 -7.485 1.00 95.75 96 TYR A O 1
ATOM 747 N N . PHE A 1 97 ? 4.443 5.914 -7.139 1.00 94.75 97 PHE A N 1
ATOM 748 C CA . PHE A 1 97 ? 4.514 6.891 -6.053 1.00 94.75 97 PHE A CA 1
ATOM 749 C C . PHE A 1 97 ? 4.499 8.337 -6.564 1.00 94.75 97 PHE A C 1
ATOM 751 O O . PHE A 1 97 ? 4.991 8.640 -7.650 1.00 94.75 97 PHE A O 1
ATOM 758 N N . THR A 1 98 ? 4.036 9.272 -5.731 1.00 92.56 98 THR A N 1
ATOM 759 C CA . THR A 1 98 ? 4.098 10.714 -6.048 1.00 92.56 98 THR A CA 1
ATOM 760 C C . THR A 1 98 ? 5.524 11.270 -6.122 1.00 92.56 98 THR A C 1
ATOM 762 O O . THR A 1 98 ? 5.757 12.284 -6.771 1.00 92.56 98 THR A O 1
ATOM 765 N N . ASP A 1 99 ? 6.480 10.618 -5.457 1.00 92.56 99 ASP A N 1
ATOM 766 C CA . ASP A 1 99 ? 7.919 10.860 -5.603 1.00 92.56 99 ASP A CA 1
ATOM 767 C C . ASP A 1 99 ? 8.581 9.513 -5.907 1.00 92.56 99 ASP A C 1
ATOM 769 O O . ASP A 1 99 ? 8.848 8.720 -5.005 1.00 92.56 99 ASP A O 1
ATOM 773 N N . MET A 1 100 ? 8.796 9.230 -7.193 1.00 94.19 100 MET A N 1
ATOM 774 C CA . MET A 1 100 ? 9.306 7.933 -7.649 1.00 94.19 100 MET A CA 1
ATOM 775 C C . MET A 1 100 ? 10.766 7.678 -7.252 1.00 94.19 100 MET A C 1
ATOM 777 O O . MET A 1 100 ? 11.159 6.524 -7.113 1.00 94.19 100 MET A O 1
ATOM 781 N N . ALA A 1 101 ? 11.569 8.724 -7.034 1.00 91.50 101 ALA A N 1
ATOM 782 C CA . ALA A 1 101 ? 12.968 8.566 -6.632 1.00 91.50 101 ALA A CA 1
ATOM 783 C C . ALA A 1 101 ? 13.088 8.115 -5.166 1.00 91.50 101 ALA A C 1
ATOM 785 O O . ALA A 1 101 ? 13.957 7.310 -4.819 1.00 91.50 101 ALA A O 1
ATOM 786 N N . LYS A 1 102 ? 12.189 8.613 -4.305 1.00 88.75 102 LYS A N 1
ATOM 787 C CA . LYS A 1 102 ? 12.147 8.272 -2.872 1.00 88.75 102 LYS A CA 1
ATOM 788 C C . LYS A 1 102 ? 11.190 7.127 -2.533 1.00 88.75 102 LYS A C 1
ATOM 790 O O . LYS A 1 102 ? 11.359 6.481 -1.497 1.00 88.75 102 LYS A O 1
ATOM 795 N N . GLY A 1 103 ? 10.181 6.888 -3.369 1.00 90.25 103 GLY A N 1
ATOM 796 C CA . GLY A 1 103 ? 9.185 5.833 -3.204 1.00 90.25 103 GLY A CA 1
ATOM 797 C C . GLY A 1 103 ? 8.493 5.867 -1.833 1.00 90.25 103 GLY A C 1
ATOM 798 O O . GLY A 1 103 ? 8.042 6.935 -1.404 1.00 90.25 103 GLY A O 1
ATOM 799 N N . PRO A 1 104 ? 8.428 4.738 -1.099 1.00 87.75 104 PRO A N 1
ATOM 800 C CA . PRO A 1 104 ? 7.719 4.663 0.179 1.00 87.75 104 PRO A CA 1
ATOM 801 C C . PRO A 1 104 ? 8.355 5.518 1.286 1.00 87.75 104 PRO A C 1
ATOM 803 O O . PRO A 1 104 ? 7.667 5.846 2.250 1.00 87.75 104 PRO A O 1
ATOM 806 N N . ALA A 1 105 ? 9.634 5.894 1.151 1.00 78.25 105 ALA A N 1
ATOM 807 C CA . ALA A 1 105 ? 10.359 6.725 2.115 1.00 78.25 105 ALA A CA 1
ATOM 808 C C . ALA A 1 105 ? 10.171 8.236 1.888 1.00 78.25 105 ALA A C 1
ATOM 810 O O . ALA A 1 105 ? 10.629 9.040 2.705 1.00 78.25 105 ALA A O 1
ATOM 811 N N . ALA A 1 106 ? 9.519 8.647 0.793 1.00 82.31 106 ALA A N 1
ATOM 812 C CA . ALA A 1 106 ? 9.135 10.042 0.619 1.00 82.31 106 ALA A CA 1
ATOM 813 C C . ALA A 1 106 ? 8.241 10.479 1.788 1.00 82.31 106 ALA A C 1
ATOM 815 O O . ALA A 1 106 ? 7.500 9.663 2.339 1.00 82.31 106 ALA A O 1
ATOM 816 N N . GLN A 1 107 ? 8.287 11.763 2.166 1.00 66.06 107 GLN A N 1
ATOM 817 C CA . GLN A 1 107 ? 7.364 12.275 3.179 1.00 66.06 107 GLN A CA 1
ATOM 818 C C . GLN A 1 107 ? 5.932 11.986 2.729 1.00 66.06 107 GLN A C 1
ATOM 820 O O . GLN A 1 107 ? 5.431 12.584 1.778 1.00 66.06 107 GLN A O 1
ATOM 825 N N . SER A 1 108 ? 5.290 11.055 3.433 1.00 61.50 108 SER A N 1
ATOM 826 C CA . SER A 1 108 ? 3.869 10.786 3.304 1.00 61.50 108 SER A CA 1
ATOM 827 C C . SER A 1 108 ? 3.123 12.095 3.501 1.00 61.50 108 SER A C 1
ATOM 829 O O . SER A 1 108 ? 3.441 12.830 4.441 1.00 61.50 108 SER A O 1
ATOM 831 N N . TRP A 1 109 ? 2.170 12.370 2.612 1.00 61.34 109 TRP A N 1
ATOM 832 C CA . TRP A 1 109 ? 1.301 13.543 2.630 1.00 61.34 109 TRP A CA 1
ATOM 833 C C . TRP A 1 109 ? 1.009 13.966 4.075 1.00 61.34 109 TRP A C 1
ATOM 835 O O . TRP A 1 109 ? 0.494 13.168 4.862 1.00 61.34 109 TRP A O 1
ATOM 845 N N . GLN A 1 110 ? 1.454 15.170 4.455 1.00 56.03 110 GLN A N 1
ATOM 846 C CA . GLN A 1 110 ? 1.373 15.619 5.843 1.00 56.03 110 GLN A CA 1
ATOM 847 C C . GLN A 1 110 ? -0.087 15.541 6.298 1.00 56.03 110 GLN A C 1
ATOM 849 O O . GLN A 1 110 ? -0.968 16.158 5.695 1.00 56.03 110 GLN A O 1
ATOM 854 N N . ALA A 1 111 ? -0.339 14.772 7.358 1.00 49.81 111 ALA A N 1
ATOM 855 C CA . ALA A 1 111 ? -1.606 14.771 8.073 1.00 49.81 111 ALA A CA 1
ATOM 856 C C . ALA A 1 111 ? -1.791 16.162 8.698 1.00 49.81 111 ALA A C 1
ATOM 858 O O . ALA A 1 111 ? -1.361 16.415 9.818 1.00 49.81 111 ALA A O 1
ATOM 859 N N . GLY A 1 112 ? -2.315 17.112 7.923 1.00 50.66 112 GLY A N 1
ATOM 860 C CA . GLY A 1 112 ? -2.237 18.512 8.315 1.00 50.66 112 GLY A CA 1
ATOM 861 C C . GLY A 1 112 ? -2.729 19.488 7.260 1.00 50.66 112 GLY A C 1
ATOM 862 O O . GLY A 1 112 ? -1.974 20.334 6.799 1.00 50.66 112 GLY A O 1
ATOM 863 N N . SER A 1 113 ? -4.007 19.414 6.906 1.00 30.03 113 SER A N 1
ATOM 864 C CA . SER A 1 113 ? -4.809 20.623 6.692 1.00 30.03 113 SER A CA 1
ATOM 865 C C . SER A 1 113 ? -6.283 20.270 6.869 1.00 30.03 113 SER A C 1
ATOM 867 O O . SER A 1 113 ? -6.856 19.624 5.993 1.00 30.03 113 SER A O 1
ATOM 869 N N . PRO A 1 114 ? -6.904 20.647 7.998 1.00 35.09 114 PRO A N 1
ATOM 870 C CA . PRO A 1 114 ? -8.348 20.595 8.114 1.00 35.09 114 PRO A CA 1
ATOM 871 C C . PRO A 1 114 ? -8.932 21.689 7.221 1.00 35.09 114 PRO A C 1
ATOM 873 O O . PRO A 1 114 ? -8.606 22.862 7.415 1.00 35.09 114 PRO A O 1
ATOM 876 N N . ARG A 1 115 ? -9.795 21.313 6.276 1.00 33.03 115 ARG A N 1
ATOM 877 C CA . ARG A 1 115 ? -10.993 22.078 5.916 1.00 33.03 115 ARG A CA 1
ATOM 878 C C . ARG A 1 115 ? -12.107 21.118 5.543 1.00 33.03 115 ARG A C 1
ATOM 880 O O . ARG A 1 115 ? -11.836 20.215 4.724 1.00 33.03 115 ARG A O 1
#

Radius of gyration: 14.17 Å; chains: 1; bounding box: 36×35×33 Å

Organism: NCBI:txid1992

Sequence (115 aa):
MVSPLAYSEMTESFYVVAGTLRVCDGRRWFDASAGDCFHVPPGGLHSFGNQSGEPVDFLMLFIPGAAREGYFEGISHLAGMSDEERIAFFVHHDSYFTDMAKGPAAQSWQAGSPR

Foldseek 3Di:
DFFKKFFQQKKKKKAWQADWKWKDQPPDIDIDGHGDMDIAHGVGTMDIDDPPPDDTDMDIDMVVPPLCVCVVVCVVCLVVDALVRQLVSCVSSRIGGPRSSCGRNPPHDPPDDDD

InterPro domains:
  IPR011051 RmlC-like cupin domain superfamily [SSF51182] (4-96)
  IPR013096 Cupin 2, conserved barrel [PF07883] (7-62)
  IPR014710 RmlC-like jelly roll fold [G3DSA:2.60.120.10] (2-105)
  IPR053146 Quercetin 2,3-dioxygenase-like [PTHR36440] (9-79)

pLDDT: mean 89.87, std 13.25, range [30.03, 98.44]